Protein AF-A0A2R6NUJ7-F1 (afdb_monomer_lite)

pLDDT: mean 70.86, std 16.91, range [29.62, 91.5]

Structure (mmCIF, N/CA/C/O backbone):
data_AF-A0A2R6NUJ7-F1
#
_entry.id   AF-A0A2R6NUJ7-F1
#
loop_
_atom_site.group_PDB
_atom_site.id
_atom_site.type_symbol
_atom_site.label_atom_id
_atom_site.label_alt_id
_atom_site.label_comp_id
_atom_site.label_asym_id
_atom_site.label_entity_id
_atom_site.label_seq_id
_atom_site.pdbx_PDB_ins_code
_atom_site.Cartn_x
_atom_site.Cartn_y
_atom_site.Cartn_z
_atom_site.occupancy
_atom_site.B_iso_or_equiv
_atom_site.auth_seq_id
_atom_site.auth_comp_id
_atom_site.auth_asym_id
_atom_site.auth_atom_id
_atom_site.pdbx_PDB_model_num
ATOM 1 N N . MET A 1 1 ? 17.885 -20.726 7.650 1.00 52.88 1 MET A N 1
ATOM 2 C CA . MET A 1 1 ? 16.530 -20.148 7.824 1.00 52.88 1 MET A CA 1
ATOM 3 C C . MET A 1 1 ? 15.435 -21.211 7.782 1.00 52.88 1 MET A C 1
ATOM 5 O O . MET A 1 1 ? 14.412 -21.019 8.414 1.00 52.88 1 MET A O 1
ATOM 9 N N . ASP A 1 2 ? 15.675 -22.365 7.156 1.00 47.75 2 ASP A N 1
ATOM 10 C CA . ASP A 1 2 ? 14.683 -23.446 7.023 1.00 47.75 2 ASP A CA 1
ATOM 11 C C . ASP A 1 2 ? 14.179 -24.012 8.359 1.00 47.75 2 ASP A C 1
ATOM 13 O O . ASP A 1 2 ? 12.997 -24.288 8.511 1.00 47.75 2 ASP A O 1
ATOM 17 N N . TRP A 1 3 ? 15.055 -24.130 9.358 1.00 53.78 3 TRP A N 1
ATOM 18 C CA . TRP A 1 3 ? 14.692 -24.510 10.728 1.00 53.78 3 TRP A CA 1
ATOM 19 C C . TRP A 1 3 ? 13.682 -23.555 11.389 1.00 53.78 3 TRP A C 1
ATOM 21 O O . TRP A 1 3 ? 12.678 -24.015 11.922 1.00 53.78 3 TRP A O 1
ATOM 31 N N . SER A 1 4 ? 13.893 -22.239 11.307 1.00 54.91 4 SER A N 1
ATOM 32 C CA . SER A 1 4 ? 12.969 -21.229 11.828 1.00 54.91 4 SER A CA 1
ATOM 33 C C . SER A 1 4 ? 11.698 -21.120 10.981 1.00 54.91 4 SER A C 1
ATOM 35 O O . SER A 1 4 ? 10.615 -21.002 11.541 1.00 54.91 4 SER A O 1
ATOM 37 N N . ALA A 1 5 ? 11.788 -21.242 9.654 1.00 56.00 5 ALA A N 1
ATOM 38 C CA . ALA A 1 5 ? 10.616 -21.280 8.777 1.00 56.00 5 ALA A CA 1
ATOM 39 C C . ALA A 1 5 ? 9.696 -22.477 9.084 1.00 56.00 5 ALA A C 1
ATOM 41 O O . ALA A 1 5 ? 8.484 -22.301 9.192 1.00 56.00 5 ALA A O 1
ATOM 42 N N . LYS A 1 6 ? 10.274 -23.661 9.332 1.00 55.81 6 LYS A N 1
ATOM 43 C CA . LYS A 1 6 ? 9.538 -24.852 9.789 1.00 55.81 6 LYS A CA 1
ATOM 44 C C . LYS A 1 6 ? 8.969 -24.681 11.198 1.00 55.81 6 LYS A C 1
ATOM 46 O O . LYS A 1 6 ? 7.844 -25.100 11.443 1.00 55.81 6 LYS A O 1
ATOM 51 N N . LEU A 1 7 ? 9.702 -24.025 12.103 1.00 53.28 7 LEU A N 1
ATOM 52 C CA . LEU A 1 7 ? 9.227 -23.720 13.459 1.00 53.28 7 LEU A CA 1
ATOM 53 C C . LEU A 1 7 ? 8.002 -22.785 13.453 1.00 53.28 7 LEU A C 1
ATOM 55 O O . LEU A 1 7 ? 7.108 -22.946 14.278 1.00 53.28 7 LEU A O 1
ATOM 59 N N . PHE A 1 8 ? 7.945 -21.833 12.516 1.00 56.59 8 PHE A N 1
ATOM 60 C CA . PHE A 1 8 ? 6.813 -20.913 12.338 1.00 56.59 8 PHE A CA 1
ATOM 61 C C . PHE A 1 8 ? 5.710 -21.449 11.409 1.00 56.59 8 PHE A C 1
ATOM 63 O O . PHE A 1 8 ? 4.719 -20.755 11.194 1.00 56.59 8 PHE A O 1
ATOM 70 N N . GLY A 1 9 ? 5.859 -22.661 10.859 1.00 54.38 9 GLY A N 1
ATOM 71 C CA . GLY A 1 9 ? 4.878 -23.261 9.948 1.00 54.38 9 GLY A CA 1
ATOM 72 C C . GLY A 1 9 ? 4.716 -22.517 8.616 1.00 54.38 9 GLY A C 1
ATOM 73 O O . GLY A 1 9 ? 3.637 -22.546 8.029 1.00 54.38 9 GLY A O 1
ATOM 74 N N . LEU A 1 10 ? 5.754 -21.814 8.152 1.00 56.28 10 LEU A N 1
ATOM 75 C CA . LEU A 1 10 ? 5.733 -21.111 6.867 1.00 56.28 10 LEU A CA 1
ATOM 76 C C . LEU A 1 10 ? 5.788 -22.114 5.702 1.00 56.28 10 LEU A C 1
ATOM 78 O O . LEU A 1 10 ? 6.482 -23.125 5.786 1.00 56.28 10 LEU A O 1
ATOM 82 N N . GLY A 1 11 ? 5.061 -21.824 4.617 1.00 55.12 11 GLY A N 1
ATOM 83 C CA . GLY A 1 11 ? 4.988 -22.692 3.435 1.00 55.12 11 GLY A CA 1
ATOM 84 C C . GLY A 1 11 ? 6.328 -22.849 2.706 1.00 55.12 11 GLY A C 1
ATOM 85 O O . GLY A 1 11 ? 7.203 -21.987 2.800 1.00 55.12 11 GLY A O 1
ATOM 86 N N . ASP A 1 12 ? 6.467 -23.931 1.935 1.00 56.34 12 ASP A N 1
ATOM 87 C CA . ASP A 1 12 ? 7.747 -24.381 1.360 1.00 56.34 12 ASP A CA 1
ATOM 88 C C . ASP A 1 12 ? 8.448 -23.346 0.459 1.00 56.34 12 ASP A C 1
ATOM 90 O O . ASP A 1 12 ? 9.670 -23.357 0.331 1.00 56.34 12 ASP A O 1
ATOM 94 N N . HIS A 1 13 ? 7.708 -22.383 -0.100 1.00 56.47 13 HIS A N 1
ATOM 95 C CA . HIS A 1 13 ? 8.254 -21.274 -0.895 1.00 56.47 13 HIS A CA 1
ATOM 96 C C . HIS A 1 13 ? 9.145 -20.299 -0.101 1.00 56.47 13 HIS A C 1
ATOM 98 O O . HIS A 1 13 ? 9.875 -19.512 -0.699 1.00 56.47 13 HIS A O 1
ATOM 104 N N . PHE A 1 14 ? 9.100 -20.338 1.235 1.00 50.69 14 PHE A N 1
ATOM 105 C CA . PHE A 1 14 ? 9.975 -19.552 2.113 1.00 50.69 14 PHE A CA 1
ATOM 106 C C . PHE A 1 14 ? 11.246 -20.309 2.531 1.00 50.69 14 PHE A C 1
ATOM 108 O O . PHE A 1 14 ? 12.094 -19.745 3.229 1.00 50.69 14 PHE A O 1
ATOM 115 N N . LEU A 1 15 ? 11.382 -21.579 2.136 1.00 53.09 15 LEU A N 1
ATOM 116 C CA . LEU A 1 15 ? 12.565 -22.384 2.416 1.00 53.09 15 LEU A CA 1
ATOM 117 C C . LEU A 1 15 ? 13.661 -22.088 1.393 1.00 53.09 15 LEU A C 1
ATOM 119 O O . LEU A 1 15 ? 13.411 -21.973 0.195 1.00 53.09 15 LEU A O 1
ATOM 123 N N . ASN A 1 16 ? 14.903 -22.034 1.870 1.00 49.69 16 ASN A N 1
ATOM 124 C CA . ASN A 1 16 ? 16.091 -21.827 1.038 1.00 49.69 16 ASN A CA 1
ATOM 125 C C . AS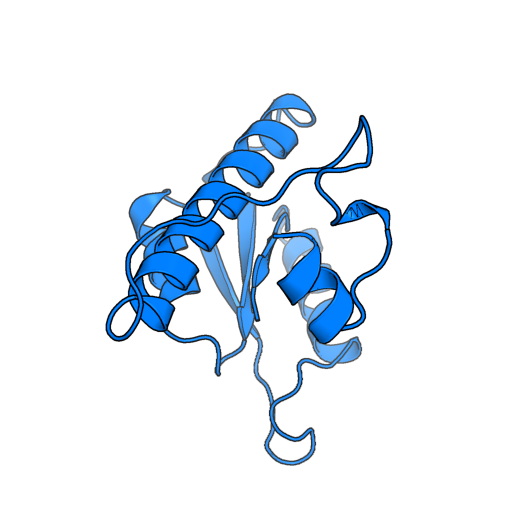N A 1 16 ? 16.404 -23.049 0.149 1.00 49.69 16 ASN A C 1
ATOM 127 O O . ASN A 1 16 ? 17.331 -23.023 -0.651 1.00 49.69 16 ASN A O 1
ATOM 131 N N . THR A 1 17 ? 15.660 -24.141 0.340 1.00 50.16 17 THR A N 1
ATOM 132 C CA . THR A 1 17 ? 15.708 -25.378 -0.447 1.00 50.16 17 THR A CA 1
ATOM 133 C C . THR A 1 17 ? 14.835 -25.329 -1.708 1.00 50.16 17 THR A C 1
ATOM 135 O O . THR A 1 17 ? 14.882 -26.261 -2.504 1.00 50.16 17 THR A O 1
ATOM 138 N N . SER A 1 18 ? 14.060 -24.260 -1.918 1.00 48.78 18 SER A N 1
ATOM 139 C CA . SER A 1 18 ? 13.328 -24.015 -3.166 1.00 48.78 18 SER A CA 1
ATOM 140 C C . SER A 1 18 ? 14.201 -23.202 -4.134 1.00 48.78 18 SER A C 1
ATOM 142 O O . SER A 1 18 ? 14.748 -22.177 -3.740 1.00 48.78 18 SER A O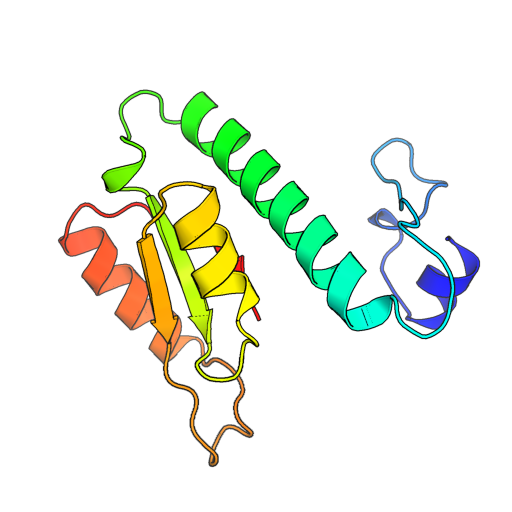 1
ATOM 144 N N . GLU A 1 19 ? 14.280 -23.594 -5.412 1.00 49.59 19 GLU A N 1
ATOM 145 C CA . GLU A 1 19 ? 15.013 -22.854 -6.466 1.00 49.59 19 GLU A CA 1
ATOM 146 C C . GLU A 1 19 ? 14.490 -21.415 -6.696 1.00 49.59 19 GLU A C 1
ATOM 148 O O . GLU A 1 19 ? 15.125 -20.625 -7.391 1.00 49.59 19 GLU A O 1
ATOM 153 N N . VAL A 1 20 ? 13.339 -21.059 -6.107 1.00 49.69 20 VAL A N 1
ATOM 154 C CA . VAL A 1 20 ? 12.596 -19.806 -6.342 1.00 49.69 20 VAL A CA 1
ATOM 155 C C . VAL A 1 20 ? 12.534 -18.900 -5.094 1.00 49.69 20 VAL A C 1
ATOM 157 O O . VAL A 1 20 ? 11.992 -17.799 -5.164 1.00 49.69 20 VAL A O 1
ATOM 160 N N . GLY A 1 21 ? 13.070 -19.332 -3.943 1.00 47.41 21 GLY A N 1
ATOM 161 C CA . GLY A 1 21 ? 12.917 -18.644 -2.650 1.00 47.41 21 GLY A CA 1
ATOM 162 C C . GLY A 1 21 ? 14.200 -18.605 -1.814 1.00 47.41 21 GLY A C 1
ATOM 163 O O . GLY A 1 21 ? 15.126 -19.372 -2.044 1.00 47.41 21 GLY A O 1
ATOM 164 N N . GLY A 1 22 ? 14.271 -17.698 -0.836 1.00 50.06 22 GLY A N 1
ATOM 165 C CA . GLY A 1 22 ? 15.423 -17.575 0.062 1.00 50.06 22 GLY A CA 1
ATOM 166 C C . GLY A 1 22 ? 15.191 -16.569 1.190 1.00 50.06 22 GLY A C 1
ATOM 167 O O . GLY A 1 22 ? 14.435 -15.611 1.041 1.00 50.06 22 GLY A O 1
ATOM 168 N N . GLY A 1 23 ? 15.825 -16.795 2.344 1.00 47.81 23 GLY A N 1
ATOM 169 C CA . GLY A 1 23 ? 15.710 -15.936 3.527 1.00 47.81 23 GLY A CA 1
ATOM 170 C C . GLY A 1 23 ? 17.067 -15.385 3.953 1.00 47.81 23 GLY A C 1
ATOM 171 O O . GLY A 1 23 ? 17.970 -16.156 4.277 1.00 47.81 23 GLY A O 1
ATOM 172 N N . VAL A 1 24 ? 17.209 -14.058 3.995 1.00 44.69 24 VAL A N 1
ATOM 173 C CA . VAL A 1 24 ? 18.428 -13.375 4.454 1.00 44.69 24 VAL A CA 1
ATOM 174 C C . VAL A 1 24 ? 18.255 -12.952 5.912 1.00 44.69 24 VAL A C 1
ATOM 176 O O . VAL A 1 24 ? 17.279 -12.294 6.264 1.00 44.69 24 VAL A O 1
ATOM 179 N N . MET A 1 25 ? 19.208 -13.316 6.772 1.00 46.44 25 MET A N 1
ATOM 180 C CA . MET A 1 25 ? 19.292 -12.768 8.127 1.00 46.44 25 MET A CA 1
ATOM 181 C C . MET A 1 25 ? 20.064 -11.446 8.092 1.00 46.44 25 MET A C 1
ATOM 183 O O . MET A 1 25 ? 21.268 -11.437 7.851 1.00 46.44 25 MET A O 1
ATOM 187 N N . GLN A 1 26 ? 19.381 -10.334 8.357 1.00 40.50 26 GLN A N 1
ATOM 188 C CA . GLN A 1 26 ? 20.015 -9.040 8.619 1.00 40.50 26 GLN A CA 1
ATOM 189 C C . GLN A 1 26 ? 20.186 -8.848 10.142 1.00 40.50 26 GLN A C 1
ATOM 191 O O . GLN A 1 26 ? 19.222 -8.560 10.840 1.00 40.50 26 GLN A O 1
ATOM 196 N N . GLY A 1 27 ? 21.413 -8.984 10.664 1.00 39.22 27 GLY A N 1
ATOM 197 C CA . GLY A 1 27 ? 21.837 -8.437 11.972 1.00 39.22 27 GLY A CA 1
ATOM 198 C C . GLY A 1 27 ? 21.525 -9.234 13.263 1.00 39.22 27 GLY A C 1
ATOM 199 O O . GLY A 1 27 ? 20.595 -10.024 13.331 1.00 39.22 27 GLY A O 1
ATOM 200 N N . PHE A 1 28 ? 22.338 -8.995 14.302 1.00 35.75 28 PHE A N 1
ATOM 201 C CA . PHE A 1 28 ? 22.576 -9.787 15.531 1.00 35.75 28 PHE A CA 1
ATOM 202 C C . PHE A 1 28 ? 21.562 -9.610 16.7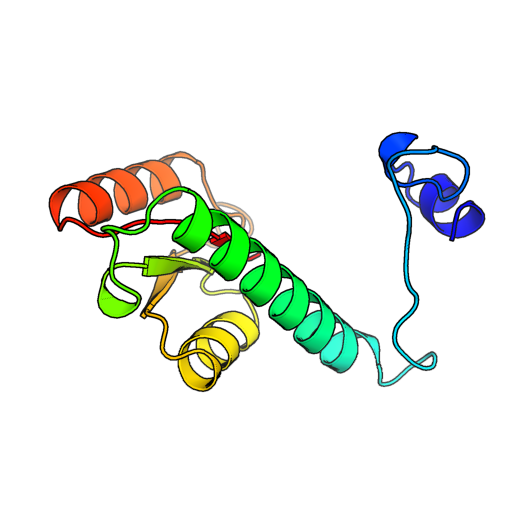02 1.00 35.75 28 PHE A C 1
ATOM 204 O O . PHE A 1 28 ? 20.938 -8.581 16.885 1.00 35.75 28 PHE A O 1
ATOM 211 N N . LEU A 1 29 ? 21.455 -10.597 17.590 1.00 39.56 29 LEU A N 1
ATOM 212 C CA . LEU A 1 29 ? 20.206 -11.158 18.139 1.00 39.56 29 LEU A CA 1
ATOM 213 C C . LEU A 1 29 ? 19.238 -10.368 19.070 1.00 39.56 29 LEU A C 1
ATOM 215 O O . LEU A 1 29 ? 18.123 -10.852 19.190 1.00 39.56 29 LEU A O 1
ATOM 219 N N . ILE A 1 30 ? 19.503 -9.241 19.752 1.00 29.62 30 ILE A N 1
ATOM 220 C CA . ILE A 1 30 ? 18.514 -8.752 20.779 1.00 29.62 30 ILE A CA 1
ATOM 221 C C . ILE A 1 30 ? 18.104 -7.269 20.694 1.00 29.62 30 ILE A C 1
ATOM 223 O O . ILE A 1 30 ? 17.020 -6.909 21.145 1.00 29.62 30 ILE A O 1
ATOM 227 N N . ILE A 1 31 ? 18.868 -6.411 20.015 1.00 31.00 31 ILE A N 1
ATOM 228 C CA . ILE A 1 31 ? 18.492 -4.994 19.776 1.00 31.00 31 ILE A CA 1
ATOM 229 C C . ILE A 1 31 ? 17.980 -4.798 18.331 1.00 31.00 31 ILE A C 1
ATOM 231 O O . ILE A 1 31 ? 17.553 -3.722 17.923 1.00 31.00 31 ILE A O 1
ATOM 235 N N . VAL A 1 32 ? 17.976 -5.875 17.544 1.00 35.09 32 VAL A N 1
ATOM 236 C CA . VAL A 1 32 ? 17.848 -5.835 16.088 1.00 35.09 32 VAL A CA 1
ATOM 237 C C . VAL A 1 32 ? 16.424 -6.054 15.581 1.00 35.09 32 VAL A C 1
ATOM 239 O O . VAL A 1 32 ? 16.113 -5.618 14.481 1.00 35.09 32 VAL A O 1
ATOM 242 N N . SER A 1 33 ? 15.498 -6.602 16.370 1.00 36.78 33 SER A N 1
ATOM 243 C CA . SER A 1 33 ? 14.148 -6.892 15.859 1.00 36.78 33 SER A CA 1
ATOM 244 C C . SER A 1 33 ? 13.371 -5.648 15.406 1.00 36.78 33 SER A C 1
ATOM 246 O O . SER A 1 33 ? 12.565 -5.751 14.489 1.00 36.78 33 SER A O 1
ATOM 248 N N . LYS A 1 34 ? 13.620 -4.461 15.985 1.00 33.19 34 LYS A N 1
ATOM 249 C CA . LYS A 1 34 ? 13.004 -3.207 15.504 1.00 33.19 34 LYS A CA 1
ATOM 250 C C . LYS A 1 34 ? 13.785 -2.557 14.359 1.00 33.19 34 LYS A C 1
ATOM 252 O O . LYS A 1 34 ? 13.174 -2.027 13.436 1.00 33.19 34 LYS A O 1
ATOM 257 N N . THR A 1 35 ? 15.114 -2.607 14.403 1.00 40.81 35 THR A N 1
ATOM 258 C CA . THR A 1 35 ? 15.984 -1.970 13.403 1.00 40.81 35 THR A CA 1
ATOM 259 C C . THR A 1 35 ? 16.015 -2.767 12.097 1.00 40.81 35 THR A C 1
ATOM 261 O O . THR A 1 35 ? 15.788 -2.198 11.036 1.00 40.81 35 THR A O 1
ATOM 264 N N . THR A 1 36 ? 16.156 -4.094 12.165 1.00 53.94 36 THR A N 1
ATOM 265 C CA . THR A 1 36 ? 16.121 -4.984 10.993 1.00 53.94 36 THR A CA 1
ATOM 266 C C . THR A 1 36 ? 14.744 -5.083 10.375 1.00 53.94 36 THR A C 1
ATOM 268 O O . THR A 1 36 ? 14.649 -5.063 9.158 1.00 53.94 36 THR A O 1
ATOM 271 N N . ALA A 1 37 ? 13.662 -5.132 11.159 1.00 56.19 37 ALA A N 1
ATOM 272 C CA . ALA A 1 37 ? 12.326 -5.114 10.563 1.00 56.19 37 ALA A CA 1
ATOM 273 C C . ALA A 1 37 ? 12.105 -3.830 9.746 1.00 56.19 37 ALA A C 1
ATOM 275 O O . ALA A 1 37 ? 11.527 -3.884 8.663 1.00 56.19 37 ALA A O 1
ATOM 276 N N . SER A 1 38 ? 12.623 -2.694 10.229 1.00 60.78 38 SER A N 1
ATOM 277 C CA . SER A 1 38 ? 12.549 -1.428 9.505 1.00 60.78 38 SER A CA 1
ATOM 278 C C . SER A 1 38 ? 13.393 -1.423 8.229 1.00 60.78 38 SER A C 1
ATOM 280 O O . SER A 1 38 ? 12.911 -0.953 7.200 1.00 60.78 38 SER A O 1
ATOM 282 N N . ASP A 1 39 ? 14.626 -1.927 8.275 1.00 63.94 39 ASP A N 1
ATOM 283 C CA . ASP A 1 39 ? 15.516 -1.948 7.109 1.00 63.94 39 ASP A CA 1
ATOM 284 C C . ASP A 1 39 ? 15.060 -2.978 6.068 1.00 63.94 39 ASP A C 1
ATOM 286 O O . ASP A 1 39 ? 15.008 -2.674 4.878 1.00 63.94 39 ASP A O 1
ATOM 290 N N . SER A 1 40 ? 14.641 -4.170 6.498 1.00 66.81 40 SER A N 1
ATOM 291 C CA . SER A 1 40 ? 14.096 -5.192 5.602 1.00 66.81 40 SER A CA 1
ATOM 292 C C . SER A 1 40 ? 12.787 -4.737 4.952 1.00 66.81 40 SER A C 1
ATOM 294 O O . SER A 1 40 ? 12.593 -4.952 3.756 1.00 66.81 40 SER A O 1
ATOM 296 N N . ALA A 1 41 ? 11.903 -4.057 5.691 1.00 69.12 41 ALA A N 1
ATOM 297 C CA . ALA A 1 41 ? 10.692 -3.493 5.105 1.00 69.12 41 ALA A CA 1
ATOM 298 C C . ALA A 1 41 ? 10.996 -2.339 4.139 1.00 69.12 41 ALA A C 1
ATOM 300 O O . ALA A 1 41 ? 10.355 -2.243 3.097 1.00 69.12 41 ALA A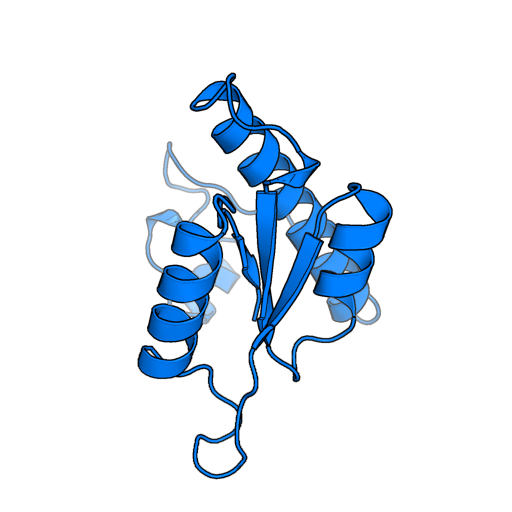 O 1
ATOM 301 N N . LEU A 1 42 ? 12.009 -1.509 4.416 1.00 72.88 42 LEU A N 1
ATOM 302 C CA . LEU A 1 42 ? 12.459 -0.486 3.471 1.00 72.88 42 LEU A CA 1
ATOM 303 C C . LEU A 1 42 ? 12.983 -1.119 2.174 1.00 72.88 42 LEU A C 1
ATOM 305 O O . LEU A 1 42 ? 12.608 -0.680 1.090 1.00 72.88 42 LEU A O 1
ATOM 309 N N . VAL A 1 43 ? 13.791 -2.181 2.268 1.00 77.81 43 VAL A N 1
ATOM 310 C CA . VAL A 1 43 ? 14.272 -2.932 1.096 1.00 77.81 43 VAL A CA 1
ATOM 311 C C . VAL A 1 43 ? 13.101 -3.525 0.309 1.00 77.81 43 VAL A C 1
ATOM 313 O O . VAL A 1 43 ? 13.074 -3.410 -0.916 1.00 77.81 43 VAL A O 1
ATOM 316 N N . ALA A 1 44 ? 12.103 -4.094 0.991 1.00 78.69 44 ALA A N 1
ATOM 317 C CA . ALA A 1 44 ? 10.901 -4.617 0.346 1.00 78.69 44 ALA A CA 1
ATOM 318 C C . ALA A 1 44 ? 10.105 -3.517 -0.376 1.00 78.69 44 ALA A C 1
ATOM 320 O O . ALA A 1 44 ? 9.692 -3.712 -1.518 1.00 78.69 44 ALA A O 1
ATOM 321 N N . ILE A 1 45 ? 9.944 -2.342 0.242 1.00 78.31 45 ILE A N 1
ATOM 322 C CA . ILE A 1 45 ? 9.274 -1.187 -0.373 1.00 78.31 45 ILE A CA 1
ATOM 323 C C . ILE A 1 45 ? 10.058 -0.693 -1.593 1.00 78.31 45 ILE A C 1
ATOM 325 O O . ILE A 1 45 ? 9.459 -0.398 -2.624 1.00 78.31 45 ILE A O 1
ATOM 329 N N . VAL A 1 46 ? 11.390 -0.637 -1.519 1.00 82.38 46 VAL A N 1
ATOM 330 C CA . VAL A 1 46 ? 12.242 -0.247 -2.653 1.00 82.38 46 VAL A CA 1
ATOM 331 C C . VAL A 1 46 ? 12.127 -1.251 -3.798 1.00 82.38 46 VAL A C 1
ATOM 333 O O . VAL A 1 46 ? 11.987 -0.841 -4.950 1.00 82.38 46 VAL A O 1
ATOM 336 N N . ALA A 1 47 ? 12.143 -2.551 -3.502 1.00 81.81 47 ALA A N 1
ATOM 337 C CA . ALA A 1 47 ? 11.955 -3.593 -4.506 1.00 81.81 47 ALA A CA 1
ATOM 338 C C . ALA A 1 47 ? 10.566 -3.497 -5.156 1.00 81.81 47 ALA A C 1
ATOM 340 O O . ALA A 1 47 ? 10.461 -3.487 -6.384 1.00 81.81 47 ALA A O 1
ATOM 341 N N . ALA A 1 48 ? 9.511 -3.341 -4.348 1.00 82.50 48 ALA A N 1
ATOM 342 C CA . ALA A 1 48 ? 8.145 -3.153 -4.827 1.00 82.50 48 ALA A CA 1
ATOM 343 C C . ALA A 1 48 ? 8.017 -1.897 -5.698 1.00 82.50 48 ALA A C 1
ATOM 345 O O . ALA A 1 48 ? 7.424 -1.959 -6.773 1.00 82.50 48 ALA A O 1
ATOM 346 N N . ARG A 1 49 ? 8.637 -0.782 -5.289 1.00 83.12 49 ARG A N 1
ATOM 347 C CA . ARG A 1 49 ? 8.674 0.466 -6.059 1.00 83.12 49 ARG A CA 1
ATOM 348 C C . ARG A 1 49 ? 9.337 0.258 -7.417 1.00 83.12 49 ARG A C 1
ATOM 350 O O . ARG A 1 49 ? 8.738 0.587 -8.432 1.00 83.12 49 ARG A O 1
ATOM 357 N N . SER A 1 50 ? 10.539 -0.317 -7.450 1.00 83.69 50 SER A N 1
ATOM 358 C CA . SER A 1 50 ? 11.269 -0.559 -8.702 1.00 83.69 50 SER A CA 1
ATOM 359 C C . SER A 1 50 ? 10.490 -1.468 -9.656 1.00 83.69 50 SER A C 1
ATOM 361 O O . SER A 1 50 ? 10.415 -1.187 -10.851 1.00 83.69 50 SER A O 1
ATOM 363 N N . LEU A 1 51 ? 9.851 -2.520 -9.133 1.00 84.06 51 LEU A N 1
ATOM 364 C CA . LEU A 1 51 ? 8.993 -3.407 -9.922 1.00 84.06 51 LEU A CA 1
ATOM 365 C C . LEU A 1 51 ? 7.750 -2.683 -10.453 1.00 84.06 51 LEU A C 1
ATOM 367 O O . LEU A 1 51 ? 7.392 -2.854 -11.619 1.00 84.06 51 LEU A O 1
ATOM 371 N N . TYR A 1 52 ? 7.096 -1.875 -9.618 1.00 84.12 52 TYR A N 1
ATOM 372 C CA . TYR A 1 52 ? 5.888 -1.152 -10.001 1.00 84.12 52 TYR A CA 1
ATOM 373 C C . TYR A 1 52 ? 6.181 -0.074 -11.046 1.00 84.12 52 TYR A C 1
ATOM 375 O O . TYR A 1 52 ? 5.489 -0.024 -12.060 1.00 84.12 52 TYR A O 1
ATOM 383 N N . SER A 1 53 ? 7.235 0.727 -10.856 1.00 84.19 53 SER A N 1
ATOM 384 C CA . SER A 1 53 ? 7.670 1.739 -11.825 1.00 84.19 53 SER A CA 1
ATOM 385 C C . SER A 1 53 ? 8.125 1.113 -13.144 1.00 84.19 53 SER A C 1
ATOM 387 O O . SER A 1 53 ? 7.824 1.646 -14.206 1.00 84.19 53 SER A O 1
ATOM 389 N N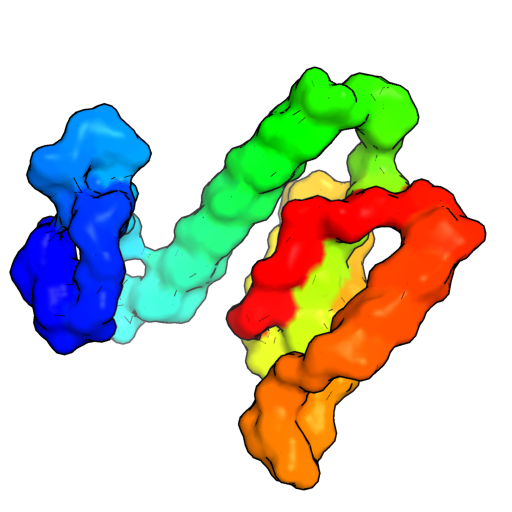 . SER A 1 54 ? 8.791 -0.048 -13.109 1.00 84.56 54 SER A N 1
ATOM 390 C CA . SER A 1 54 ? 9.173 -0.757 -14.337 1.00 84.56 54 SER A CA 1
ATOM 391 C C . SER A 1 54 ? 7.965 -1.271 -15.125 1.00 84.56 54 SER A C 1
ATOM 393 O O . SER A 1 54 ? 8.033 -1.331 -16.350 1.00 84.56 54 SER A O 1
ATOM 395 N N . LYS A 1 55 ? 6.881 -1.669 -14.448 1.00 84.56 55 LYS A N 1
ATOM 396 C CA . LYS A 1 55 ? 5.637 -2.110 -15.100 1.00 84.56 55 LYS A CA 1
ATOM 397 C C . LYS A 1 55 ? 4.743 -0.947 -15.526 1.00 84.56 55 LYS A C 1
ATOM 399 O O . LYS A 1 55 ? 3.987 -1.091 -16.479 1.00 84.56 55 LYS A O 1
ATOM 404 N N . ASN A 1 56 ? 4.834 0.186 -14.834 1.00 84.12 56 ASN A N 1
ATOM 405 C CA . ASN A 1 56 ? 3.990 1.359 -15.039 1.00 84.12 56 ASN A CA 1
ATOM 406 C C . ASN A 1 56 ? 4.857 2.619 -15.216 1.00 84.12 56 ASN A C 1
ATOM 408 O O . ASN A 1 56 ? 4.865 3.486 -14.342 1.00 84.12 56 ASN A O 1
ATOM 412 N N . PRO A 1 57 ? 5.588 2.751 -16.339 1.00 81.00 57 PRO A N 1
ATOM 413 C CA . PRO A 1 57 ? 6.512 3.867 -16.561 1.00 81.00 57 PRO A CA 1
ATOM 414 C C . PRO A 1 57 ? 5.821 5.238 -16.652 1.00 81.00 57 PRO A C 1
ATOM 416 O O . PRO A 1 57 ? 6.483 6.264 -16.538 1.00 81.00 57 PRO A O 1
ATOM 419 N N . SER A 1 58 ? 4.500 5.270 -16.855 1.00 84.25 58 SER A N 1
ATOM 420 C CA . SER A 1 58 ? 3.688 6.491 -16.864 1.00 84.25 58 SER A CA 1
ATOM 421 C C . SER A 1 58 ? 3.280 6.977 -15.470 1.00 84.25 58 SER A C 1
ATOM 423 O O . SER A 1 58 ? 2.797 8.100 -15.351 1.00 84.25 58 SER A O 1
ATOM 425 N N . VAL A 1 59 ? 3.430 6.149 -14.430 1.00 83.75 59 VAL A N 1
ATOM 426 C CA . VAL A 1 59 ? 3.047 6.505 -13.059 1.00 83.75 59 VAL A CA 1
ATOM 427 C C . VAL A 1 59 ? 4.194 7.252 -12.404 1.00 83.75 59 VAL A C 1
ATOM 429 O O . VAL A 1 59 ? 5.318 6.751 -12.316 1.00 83.75 59 VAL A O 1
ATOM 432 N N . LYS A 1 60 ? 3.911 8.460 -11.924 1.00 85.25 60 LYS A N 1
ATOM 433 C CA . LYS A 1 60 ? 4.897 9.254 -11.204 1.00 85.25 60 LYS A CA 1
ATOM 434 C C . LYS A 1 60 ? 5.017 8.781 -9.763 1.00 85.25 60 LYS A C 1
ATOM 436 O O . LYS A 1 60 ? 4.068 8.282 -9.167 1.00 85.25 60 LYS A O 1
ATOM 441 N N . LEU A 1 61 ? 6.183 9.024 -9.173 1.00 82.19 61 LEU A N 1
ATOM 442 C CA . LEU A 1 61 ? 6.456 8.679 -7.777 1.00 82.19 61 LEU A CA 1
ATOM 443 C C . LEU A 1 61 ? 5.503 9.395 -6.800 1.00 82.19 61 LEU A C 1
ATOM 445 O O . LEU A 1 61 ? 5.121 8.816 -5.793 1.00 82.19 61 LEU A O 1
ATOM 449 N N . GLU A 1 62 ? 5.083 10.619 -7.134 1.00 84.31 62 GLU A N 1
ATOM 450 C CA . GLU A 1 62 ? 4.125 11.433 -6.363 1.00 84.31 62 GLU A CA 1
ATOM 451 C C . GLU A 1 62 ? 2.702 10.854 -6.332 1.00 84.31 62 GLU A C 1
ATOM 453 O O . GLU A 1 62 ? 1.917 11.161 -5.432 1.00 84.31 62 GLU A O 1
ATOM 458 N N . ASP A 1 63 ? 2.374 9.995 -7.295 1.00 87.38 63 ASP A N 1
ATOM 459 C CA . ASP A 1 63 ? 1.080 9.327 -7.363 1.00 87.38 63 ASP A CA 1
ATOM 460 C C . ASP A 1 63 ? 1.107 7.977 -6.636 1.00 87.38 63 ASP A C 1
ATOM 462 O O . ASP A 1 63 ? 0.056 7.404 -6.362 1.00 87.38 63 ASP A O 1
ATOM 466 N N . MET A 1 64 ? 2.290 7.466 -6.281 1.00 87.12 64 MET A N 1
ATOM 467 C CA . MET A 1 64 ? 2.449 6.194 -5.582 1.00 87.12 64 MET A CA 1
ATOM 468 C C . MET A 1 64 ? 2.193 6.350 -4.082 1.00 87.12 64 MET A C 1
ATOM 470 O O . MET A 1 64 ? 2.814 7.178 -3.413 1.00 87.12 64 MET A O 1
ATOM 474 N N . ILE A 1 65 ? 1.325 5.494 -3.541 1.00 88.56 65 ILE A N 1
ATOM 475 C CA . ILE A 1 65 ? 0.912 5.549 -2.136 1.00 88.56 65 ILE A CA 1
ATOM 476 C C . ILE A 1 65 ? 1.205 4.239 -1.397 1.00 88.56 65 ILE A C 1
ATOM 478 O O . ILE A 1 65 ? 0.981 3.135 -1.906 1.00 88.56 65 ILE A O 1
ATOM 482 N N . ILE A 1 66 ? 1.737 4.379 -0.183 1.00 86.88 66 ILE A N 1
ATOM 483 C CA . ILE A 1 66 ? 1.951 3.302 0.784 1.00 86.88 66 ILE A CA 1
ATOM 484 C C . ILE A 1 66 ? 0.809 3.348 1.798 1.00 86.88 66 ILE A C 1
ATOM 486 O O . ILE A 1 66 ? 0.551 4.395 2.392 1.00 86.88 66 ILE A O 1
ATOM 490 N N . TYR A 1 67 ? 0.166 2.211 2.053 1.00 86.75 67 TYR A N 1
ATOM 491 C CA . TYR A 1 67 ? -0.771 2.085 3.165 1.00 86.75 67 TYR A CA 1
ATOM 492 C C . TYR A 1 67 ? -0.102 1.503 4.392 1.00 86.75 67 TYR A C 1
ATOM 494 O O . TYR A 1 67 ? 0.615 0.510 4.305 1.00 86.75 67 TYR A O 1
ATOM 502 N N . THR A 1 68 ? -0.397 2.078 5.548 1.00 84.19 68 THR A N 1
ATOM 503 C CA . THR A 1 68 ? -0.052 1.517 6.857 1.00 84.19 68 THR A CA 1
ATOM 504 C C . THR A 1 68 ? -1.256 1.546 7.777 1.00 84.19 68 THR A C 1
ATOM 506 O O . THR A 1 68 ? -2.257 2.167 7.449 1.00 84.19 68 THR A O 1
ATOM 509 N N . THR A 1 69 ? -1.196 0.896 8.934 1.00 81.62 69 THR A N 1
ATOM 510 C CA . THR A 1 69 ? -2.234 1.048 9.966 1.00 81.62 69 THR A CA 1
ATOM 511 C C . THR A 1 69 ? -1.829 2.114 10.982 1.00 81.62 69 THR A C 1
ATOM 513 O O . THR A 1 69 ? -0.647 2.439 11.102 1.00 81.62 69 THR A O 1
ATOM 516 N N . THR A 1 70 ? -2.775 2.637 11.764 1.00 77.31 70 THR A N 1
ATOM 517 C CA . THR A 1 70 ? -2.458 3.546 12.883 1.00 77.31 70 THR A CA 1
ATOM 518 C C . THR A 1 70 ? -1.599 2.899 13.974 1.00 77.31 70 THR A C 1
ATOM 520 O O . THR A 1 70 ? -0.951 3.621 14.727 1.00 77.31 70 THR A O 1
ATOM 523 N N . GLN A 1 71 ? -1.538 1.564 14.039 1.00 72.12 71 GLN A N 1
ATOM 524 C CA . GLN A 1 71 ? -0.660 0.831 14.959 1.00 72.12 71 GLN A CA 1
ATOM 525 C C . GLN A 1 71 ? 0.695 0.452 14.362 1.00 72.12 71 GLN A C 1
ATOM 527 O O . GLN A 1 71 ? 1.575 -0.029 15.083 1.00 72.12 71 GLN A O 1
ATOM 532 N N . THR A 1 72 ? 0.894 0.667 13.061 1.00 66.50 72 THR A N 1
ATOM 533 C CA . THR A 1 72 ? 2.182 0.421 12.423 1.00 66.50 72 THR A CA 1
ATOM 534 C C . THR A 1 72 ? 3.180 1.434 12.982 1.00 66.50 72 THR A C 1
ATOM 536 O O . THR A 1 72 ? 3.089 2.634 12.717 1.00 66.50 72 THR A O 1
ATOM 539 N N . HIS A 1 73 ? 4.134 0.955 13.789 1.00 63.75 73 HIS A N 1
ATOM 540 C CA . HIS A 1 73 ? 5.240 1.773 14.300 1.00 63.75 73 HIS A CA 1
ATOM 541 C C . HIS A 1 73 ? 5.915 2.501 13.127 1.00 63.75 73 HIS A C 1
ATOM 543 O O . HIS A 1 73 ? 5.907 1.966 12.025 1.00 63.75 73 HIS A O 1
ATOM 549 N N . SER A 1 74 ? 6.504 3.681 13.370 1.00 62.66 74 SER A N 1
ATOM 550 C CA . SER A 1 74 ? 6.906 4.755 12.425 1.00 62.66 74 SER A CA 1
ATOM 551 C C . SER A 1 74 ? 7.636 4.410 11.107 1.00 62.66 74 SER A C 1
ATOM 553 O O . SER A 1 74 ? 7.992 5.313 10.356 1.00 62.66 74 SER A O 1
ATOM 555 N N . LEU A 1 75 ? 7.852 3.138 10.795 1.00 67.44 75 LEU A N 1
ATOM 556 C CA . LEU A 1 75 ? 8.305 2.580 9.532 1.00 67.44 75 LEU A CA 1
ATOM 557 C C . LEU A 1 75 ? 7.593 3.162 8.307 1.00 67.44 75 LEU A C 1
ATOM 559 O O . LEU A 1 75 ? 8.282 3.581 7.386 1.00 67.44 75 LEU A O 1
ATOM 563 N N . GLY A 1 76 ? 6.256 3.205 8.286 1.00 66.88 76 GLY A N 1
ATOM 564 C CA . GLY A 1 76 ? 5.503 3.728 7.137 1.00 66.88 76 GLY A CA 1
ATOM 565 C C . GLY A 1 76 ? 5.861 5.176 6.829 1.00 66.88 76 GLY A C 1
ATOM 566 O O . GLY A 1 76 ? 6.302 5.505 5.730 1.00 66.88 76 GLY A O 1
ATOM 567 N N . ALA A 1 77 ? 5.783 6.020 7.859 1.00 73.06 77 ALA A N 1
ATOM 568 C CA . ALA A 1 77 ? 6.152 7.427 7.772 1.00 73.06 77 ALA A CA 1
ATOM 569 C C . ALA A 1 77 ? 7.637 7.615 7.420 1.00 73.06 77 ALA A C 1
ATOM 571 O O . ALA A 1 77 ? 7.974 8.454 6.590 1.00 73.06 77 ALA A O 1
ATOM 572 N N . LYS A 1 78 ? 8.537 6.811 8.002 1.00 73.88 78 LYS A N 1
ATOM 573 C CA . LYS A 1 78 ? 9.976 6.867 7.713 1.00 73.88 78 LYS A CA 1
ATOM 574 C C . LYS A 1 78 ? 10.280 6.446 6.274 1.00 73.88 78 LYS A C 1
ATOM 576 O O . LYS A 1 78 ? 11.087 7.098 5.624 1.00 73.88 78 LYS A O 1
ATOM 581 N N . ALA A 1 79 ? 9.639 5.396 5.768 1.00 70.06 79 ALA A N 1
ATOM 582 C CA . ALA A 1 79 ? 9.796 4.947 4.389 1.00 70.06 79 ALA A CA 1
ATOM 583 C C . ALA A 1 79 ? 9.238 5.978 3.401 1.00 70.06 79 ALA A C 1
ATOM 585 O O . ALA A 1 79 ? 9.911 6.282 2.421 1.00 70.06 79 ALA A O 1
ATOM 586 N N . GLY A 1 80 ? 8.078 6.576 3.697 1.00 76.69 80 GLY A N 1
ATOM 587 C CA . GLY A 1 80 ? 7.532 7.695 2.928 1.00 76.69 80 GLY A CA 1
ATOM 588 C C . GLY A 1 80 ? 8.504 8.876 2.858 1.00 76.69 80 GLY A C 1
ATOM 589 O O . GLY A 1 80 ? 8.846 9.333 1.771 1.00 76.69 80 GLY A O 1
ATOM 590 N N . LEU A 1 81 ? 9.051 9.297 4.003 1.00 79.19 81 LEU A N 1
ATOM 591 C CA . LEU A 1 81 ? 10.028 10.389 4.078 1.00 79.19 81 LEU A CA 1
ATOM 592 C C . LEU A 1 81 ? 11.337 10.082 3.335 1.00 79.19 81 LEU A C 1
ATOM 594 O O . LEU A 1 81 ? 11.831 10.924 2.594 1.00 79.19 81 LEU A O 1
ATOM 598 N N . VAL A 1 82 ? 11.908 8.890 3.526 1.00 78.12 82 VAL A N 1
ATOM 599 C CA . VAL A 1 82 ? 13.201 8.511 2.927 1.00 78.12 82 VAL A CA 1
ATOM 600 C C . VAL A 1 82 ? 13.086 8.296 1.417 1.00 78.12 82 VAL A C 1
ATOM 602 O O . VAL A 1 82 ? 14.024 8.595 0.682 1.00 78.12 82 VAL A O 1
ATOM 605 N N . LEU A 1 83 ? 11.956 7.765 0.946 1.00 75.88 83 LEU A N 1
ATOM 606 C CA . LEU A 1 83 ? 11.760 7.408 -0.460 1.00 75.88 83 LEU A CA 1
ATOM 607 C C . LEU A 1 83 ? 10.995 8.464 -1.265 1.00 75.88 83 LEU A C 1
ATOM 609 O O . LEU A 1 83 ? 10.864 8.284 -2.475 1.00 75.88 83 LEU A O 1
ATOM 613 N N . GLY A 1 84 ? 10.519 9.535 -0.621 1.00 81.31 84 GLY A N 1
ATOM 614 C CA . GLY A 1 84 ? 9.718 10.587 -1.252 1.00 81.31 84 GLY A CA 1
ATOM 615 C C . GLY A 1 84 ? 8.331 10.106 -1.681 1.00 81.31 84 GLY A C 1
ATOM 616 O O . GLY A 1 84 ? 7.856 10.491 -2.743 1.00 81.31 84 GLY A O 1
ATOM 617 N N . LEU A 1 85 ? 7.720 9.220 -0.893 1.00 83.81 85 LEU A N 1
ATOM 618 C CA . LEU A 1 85 ? 6.443 8.574 -1.192 1.00 83.81 85 LEU A CA 1
ATOM 619 C C . LEU A 1 85 ? 5.358 9.016 -0.213 1.00 83.81 85 LEU A C 1
ATOM 621 O O . LEU A 1 85 ? 5.623 9.247 0.970 1.00 83.81 85 LEU A O 1
ATOM 625 N N . GLU A 1 86 ? 4.120 9.074 -0.695 1.00 85.38 86 GLU A N 1
ATOM 626 C CA . GLU A 1 86 ? 2.968 9.350 0.155 1.00 85.38 86 GLU A CA 1
ATOM 627 C C . GLU A 1 86 ? 2.642 8.123 1.019 1.00 85.38 86 GLU A C 1
ATOM 629 O O . GLU A 1 86 ? 2.622 6.989 0.536 1.00 85.38 86 GLU A O 1
ATOM 634 N N . CYS A 1 87 ? 2.393 8.341 2.311 1.00 84.44 87 CYS A N 1
ATOM 635 C CA . CYS A 1 87 ? 2.022 7.288 3.253 1.00 84.44 87 CYS A CA 1
ATOM 636 C C . CYS A 1 87 ? 0.680 7.631 3.898 1.00 84.44 87 CYS A C 1
ATOM 638 O O . CYS A 1 87 ? 0.565 8.653 4.577 1.00 84.44 87 CYS A O 1
ATOM 640 N N . ARG A 1 88 ? -0.317 6.761 3.729 1.00 86.31 88 ARG A N 1
ATOM 641 C CA . ARG A 1 88 ? -1.645 6.906 4.331 1.00 86.31 88 ARG A CA 1
ATOM 642 C C . ARG A 1 88 ? -1.846 5.865 5.424 1.00 86.31 88 ARG A C 1
ATOM 644 O O . ARG A 1 88 ? -1.800 4.662 5.173 1.00 86.31 88 ARG A O 1
ATOM 651 N N . SER A 1 89 ? -2.105 6.347 6.635 1.00 85.50 89 SER A N 1
ATOM 652 C CA . SER A 1 89 ? -2.461 5.502 7.774 1.00 85.50 89 SER A CA 1
ATOM 653 C C . SER A 1 89 ? -3.959 5.212 7.776 1.00 85.50 89 SER A C 1
ATOM 655 O O . SER A 1 89 ? -4.779 6.126 7.808 1.00 85.50 89 SER A O 1
ATOM 657 N N . LEU A 1 90 ? -4.304 3.932 7.750 1.00 85.81 90 LEU A N 1
ATOM 658 C CA . LEU A 1 90 ? -5.651 3.402 7.868 1.00 85.81 90 LEU A CA 1
ATOM 659 C C . LEU A 1 90 ? -5.984 3.207 9.343 1.00 85.81 90 LEU A C 1
ATOM 661 O O . LEU A 1 90 ? -5.206 2.618 10.102 1.00 85.81 90 LEU A O 1
ATOM 665 N N . GLU A 1 91 ? -7.143 3.709 9.747 1.00 83.12 91 GLU A N 1
ATOM 666 C CA . GLU A 1 91 ? -7.608 3.577 11.119 1.00 83.12 91 GLU A CA 1
ATOM 667 C C . GLU A 1 91 ? -7.980 2.130 11.432 1.00 83.12 91 GLU A C 1
ATOM 669 O O . GLU A 1 91 ? -8.641 1.442 10.652 1.00 83.12 91 GLU A O 1
ATOM 674 N N . VAL A 1 92 ? -7.545 1.678 12.605 1.00 83.38 92 VAL A N 1
ATOM 675 C CA . VAL A 1 92 ? -7.931 0.391 13.175 1.00 83.38 92 VAL A CA 1
ATOM 676 C C . VAL A 1 92 ? -8.533 0.619 14.556 1.00 83.38 92 VAL A C 1
ATOM 678 O O . VAL A 1 92 ? -8.010 1.401 15.352 1.00 83.38 92 VAL A O 1
ATOM 681 N N . THR A 1 93 ? -9.647 -0.051 14.839 1.00 80.56 93 THR A N 1
ATOM 682 C CA . THR A 1 93 ? -10.427 0.141 16.067 1.00 80.56 93 THR A CA 1
ATOM 683 C C . THR A 1 93 ? -10.101 -0.929 17.110 1.00 80.56 93 THR A C 1
ATOM 685 O O . THR A 1 93 ? -9.586 -2.009 16.805 1.00 80.56 93 THR A O 1
ATOM 688 N N . THR A 1 94 ? -10.408 -0.640 18.374 1.00 77.50 94 THR A N 1
ATOM 689 C CA . THR A 1 94 ? -10.286 -1.593 19.491 1.00 77.50 94 THR A CA 1
ATOM 690 C C . THR A 1 94 ? -11.236 -2.783 19.348 1.00 77.50 94 THR A C 1
ATOM 692 O O . THR A 1 94 ? -10.866 -3.899 19.712 1.00 77.50 94 THR A O 1
ATOM 695 N N . GLU A 1 95 ? -12.428 -2.561 18.789 1.00 78.50 95 GLU A N 1
ATOM 696 C CA . GLU A 1 95 ? -13.451 -3.582 18.507 1.00 78.50 95 GLU A CA 1
ATOM 697 C C . GLU A 1 95 ? -12.901 -4.691 17.602 1.00 78.50 95 GLU A C 1
ATOM 699 O O . GLU A 1 95 ? -13.151 -5.878 17.815 1.00 78.50 95 GLU A O 1
ATOM 704 N N . ASP A 1 96 ? -12.027 -4.307 16.674 1.00 76.62 96 ASP A N 1
ATOM 705 C CA . ASP A 1 96 ? -11.361 -5.204 15.742 1.00 76.62 96 ASP A CA 1
ATOM 706 C C . ASP A 1 96 ? -10.002 -5.704 16.227 1.00 76.62 96 ASP A C 1
ATOM 708 O O . ASP A 1 96 ? -9.219 -6.257 15.452 1.00 76.62 96 ASP A O 1
ATOM 712 N N . ARG A 1 97 ? -9.704 -5.532 17.522 1.00 78.06 97 ARG A N 1
ATOM 713 C CA . ARG A 1 97 ? -8.399 -5.850 18.127 1.00 78.06 97 ARG A CA 1
ATOM 714 C C . ARG A 1 97 ? -7.243 -5.164 17.396 1.00 78.06 97 ARG A C 1
ATOM 716 O O . ARG A 1 97 ? -6.157 -5.731 17.279 1.00 78.06 97 ARG A O 1
ATOM 723 N N . PHE A 1 98 ? -7.494 -3.963 16.881 1.00 73.50 98 PHE A N 1
ATOM 724 C CA . PHE A 1 98 ? -6.574 -3.198 16.048 1.00 73.50 98 PHE A CA 1
ATOM 725 C C . PHE A 1 98 ? -6.114 -3.918 14.769 1.00 73.50 98 PHE A C 1
ATOM 727 O O . PHE A 1 98 ? -5.041 -3.631 14.235 1.00 73.50 98 PHE A O 1
ATOM 734 N N . ALA A 1 99 ? -6.900 -4.872 14.270 1.00 72.62 99 ALA A N 1
ATOM 735 C CA . ALA A 1 99 ? -6.651 -5.493 12.982 1.00 72.62 99 ALA A CA 1
ATOM 736 C C . ALA A 1 99 ? -7.194 -4.611 11.853 1.00 72.62 99 ALA A C 1
ATOM 738 O O . ALA A 1 99 ? -8.288 -4.059 11.949 1.00 72.62 99 ALA A O 1
ATOM 739 N N . LEU A 1 100 ? -6.450 -4.527 10.749 1.00 80.00 100 LEU A N 1
ATOM 740 C CA . LEU A 1 100 ? -6.956 -3.900 9.534 1.00 80.00 100 LEU A CA 1
ATOM 741 C C . LEU A 1 100 ? -8.114 -4.726 8.964 1.00 80.00 100 LEU A C 1
ATOM 743 O O . LEU A 1 100 ? -7.968 -5.929 8.728 1.00 80.00 100 LEU A O 1
ATOM 747 N N . ARG A 1 101 ? -9.252 -4.072 8.724 1.00 85.19 101 ARG A N 1
ATOM 748 C CA . ARG A 1 101 ? -10.416 -4.678 8.072 1.00 85.19 101 ARG A CA 1
ATOM 749 C C . ARG A 1 101 ? -10.389 -4.466 6.568 1.00 85.19 101 ARG A C 1
ATOM 751 O O . ARG A 1 101 ? -9.968 -3.418 6.081 1.00 85.19 101 ARG A O 1
ATOM 758 N N . GLY A 1 102 ? -10.867 -5.481 5.846 1.00 83.38 102 GLY A N 1
ATOM 759 C CA . GLY A 1 102 ? -10.972 -5.447 4.389 1.00 83.38 102 GLY A CA 1
ATOM 760 C C . GLY A 1 102 ? -11.838 -4.287 3.907 1.00 83.38 102 GLY A C 1
ATOM 761 O O . GLY A 1 102 ? -11.445 -3.603 2.978 1.00 83.38 102 GLY A O 1
ATOM 762 N N . GLU A 1 103 ? -12.942 -3.995 4.598 1.00 85.12 103 GLU A N 1
ATOM 763 C CA . GLU A 1 103 ? -13.829 -2.869 4.272 1.00 85.12 103 GLU A CA 1
ATOM 764 C C . GLU A 1 103 ? -13.107 -1.516 4.353 1.00 85.12 103 GLU A C 1
ATOM 766 O O . GLU A 1 103 ? -13.192 -0.713 3.424 1.00 85.12 103 GLU A O 1
ATOM 771 N N . THR A 1 104 ? -12.327 -1.286 5.416 1.00 85.25 104 THR A N 1
ATOM 772 C CA . THR A 1 104 ? -11.506 -0.075 5.574 1.00 85.25 104 THR A CA 1
ATOM 773 C C . THR A 1 104 ? -10.485 0.059 4.446 1.00 85.25 104 THR A C 1
ATOM 775 O O . THR A 1 104 ? -10.303 1.147 3.900 1.00 85.25 104 THR A O 1
ATOM 778 N N . LEU A 1 105 ? -9.830 -1.047 4.078 1.00 86.19 105 LEU A N 1
ATOM 779 C CA . LEU A 1 105 ? -8.858 -1.068 2.988 1.00 86.19 105 LEU A CA 1
ATOM 780 C C . LEU A 1 105 ? -9.523 -0.825 1.627 1.00 86.19 105 LEU A C 1
ATOM 782 O O . LEU A 1 105 ? -9.025 -0.010 0.857 1.00 86.19 105 LEU A O 1
ATOM 786 N N . SER A 1 106 ? -10.645 -1.485 1.337 1.00 86.94 106 SER A N 1
ATOM 787 C CA . SER A 1 106 ? -11.398 -1.316 0.090 1.00 86.94 106 SER A CA 1
ATOM 788 C C . SER A 1 106 ? -11.871 0.119 -0.090 1.00 86.94 106 SER A C 1
ATOM 790 O O . SER A 1 106 ? -11.659 0.701 -1.149 1.00 86.94 106 SER A O 1
ATOM 792 N N . LYS A 1 107 ? -12.416 0.731 0.965 1.00 89.56 107 LYS A N 1
ATOM 793 C CA . LYS A 1 107 ? -12.832 2.133 0.922 1.00 89.56 107 LYS A CA 1
ATOM 794 C C . LYS A 1 107 ? -11.652 3.071 0.653 1.00 89.56 107 LYS A C 1
ATOM 796 O O . LYS A 1 107 ? -11.751 3.965 -0.182 1.00 89.56 107 LYS A O 1
ATOM 801 N N . ALA A 1 108 ? -10.522 2.856 1.329 1.00 88.75 108 ALA A N 1
ATOM 802 C CA . ALA A 1 108 ? -9.325 3.660 1.100 1.00 88.75 108 ALA A CA 1
ATOM 803 C C . ALA A 1 108 ? -8.789 3.505 -0.332 1.00 88.75 108 ALA A C 1
ATOM 805 O O . ALA A 1 108 ? -8.432 4.506 -0.951 1.00 88.75 108 ALA A O 1
ATOM 806 N N . LEU A 1 109 ? -8.794 2.278 -0.864 1.00 88.12 109 LEU A N 1
ATOM 807 C CA . LEU A 1 109 ? -8.419 1.978 -2.244 1.00 88.12 109 LEU A CA 1
ATOM 808 C C . LEU A 1 109 ? -9.313 2.710 -3.245 1.00 88.12 109 LEU A C 1
ATOM 810 O O . LEU A 1 109 ? -8.795 3.351 -4.151 1.00 88.12 109 LEU A O 1
ATOM 814 N N . GLU A 1 110 ? -10.634 2.642 -3.087 1.00 90.56 110 GLU A N 1
ATOM 815 C CA . GLU A 1 110 ? -11.585 3.311 -3.983 1.00 90.56 110 GLU A CA 1
ATOM 816 C C . GLU A 1 110 ? -11.387 4.831 -3.995 1.00 90.56 110 GLU A C 1
ATOM 818 O O . GLU A 1 110 ? -11.333 5.441 -5.063 1.00 90.56 110 GLU A O 1
ATOM 823 N N . GLU A 1 111 ? -11.210 5.444 -2.823 1.00 91.50 111 GLU A N 1
ATOM 824 C CA . GLU A 1 111 ? -10.958 6.882 -2.699 1.00 91.50 111 GLU A CA 1
ATOM 825 C C . GLU A 1 111 ? -9.638 7.307 -3.356 1.00 91.50 111 GLU A C 1
ATOM 827 O O . GLU A 1 111 ? -9.575 8.338 -4.024 1.00 91.50 111 GLU A O 1
ATOM 832 N N . ASP A 1 112 ? -8.570 6.532 -3.164 1.00 90.69 112 ASP A N 1
ATOM 833 C CA . ASP A 1 112 ? -7.254 6.844 -3.719 1.00 90.69 112 ASP A CA 1
ATOM 834 C C . ASP A 1 112 ? -7.190 6.601 -5.226 1.00 90.69 112 ASP A C 1
ATOM 836 O O . ASP A 1 112 ? -6.680 7.450 -5.958 1.00 90.69 112 ASP A O 1
ATOM 840 N N . LEU A 1 113 ? -7.791 5.516 -5.714 1.00 88.19 113 LEU A N 1
ATOM 841 C CA . LEU A 1 113 ? -7.931 5.268 -7.148 1.00 88.19 113 LEU A CA 1
ATOM 842 C C . LEU A 1 113 ? -8.758 6.372 -7.821 1.00 88.19 113 LEU A C 1
ATOM 844 O O . LEU A 1 113 ? -8.385 6.842 -8.895 1.00 88.19 113 LEU A O 1
ATOM 848 N N . ALA A 1 114 ? -9.823 6.857 -7.174 1.00 90.56 114 ALA A N 1
ATOM 849 C CA . ALA A 1 114 ? -10.608 7.990 -7.670 1.00 90.56 114 ALA A CA 1
ATOM 850 C C . ALA A 1 114 ? -9.806 9.305 -7.719 1.00 90.56 114 ALA A C 1
ATOM 852 O O . ALA A 1 114 ? -10.084 10.167 -8.552 1.00 90.56 114 ALA A O 1
ATOM 853 N N . ARG A 1 115 ? -8.785 9.455 -6.865 1.00 88.69 115 ARG A N 1
ATOM 854 C CA . ARG A 1 115 ? -7.835 10.580 -6.886 1.00 88.69 115 ARG A CA 1
ATOM 855 C C . ARG A 1 115 ? -6.680 10.398 -7.877 1.00 88.69 115 ARG A C 1
ATOM 857 O O . ARG A 1 115 ? -5.815 11.266 -7.942 1.00 88.69 115 ARG A O 1
ATOM 864 N N . GLY A 1 116 ? -6.649 9.298 -8.631 1.00 87.88 116 GLY A N 1
ATOM 865 C CA . GLY A 1 116 ? -5.548 8.970 -9.540 1.00 87.88 116 GLY A CA 1
ATOM 866 C C . GLY A 1 116 ? -4.279 8.501 -8.824 1.00 87.88 116 GLY A C 1
ATOM 867 O O . GLY A 1 116 ? -3.205 8.505 -9.418 1.00 87.88 116 GLY A O 1
ATOM 868 N N . LYS A 1 117 ? -4.384 8.110 -7.549 1.00 89.50 117 LYS A N 1
ATOM 869 C CA . LYS A 1 117 ? -3.273 7.536 -6.789 1.00 89.50 117 LYS A CA 1
ATOM 870 C C . LYS A 1 117 ? -3.121 6.053 -7.111 1.00 89.50 117 LYS A C 1
ATOM 872 O O . LYS A 1 117 ? -4.072 5.360 -7.466 1.00 89.50 117 LYS A O 1
ATOM 877 N N . HIS A 1 118 ? -1.898 5.568 -6.949 1.00 89.19 118 HIS A N 1
ATOM 878 C CA . HIS A 1 118 ? -1.450 4.226 -7.285 1.00 89.19 118 HIS A CA 1
ATOM 879 C C . HIS A 1 118 ? -0.955 3.505 -6.025 1.00 89.19 118 HIS A C 1
ATOM 881 O O . HIS A 1 118 ? 0.218 3.616 -5.651 1.00 89.19 118 HIS A O 1
ATOM 887 N N . PRO A 1 119 ? -1.837 2.758 -5.343 1.00 87.50 119 PRO A N 1
ATOM 888 C CA . PRO A 1 119 ? -1.455 1.951 -4.197 1.00 87.50 119 PRO A CA 1
ATOM 889 C C . PRO A 1 119 ? -0.580 0.783 -4.638 1.00 87.50 119 PRO A C 1
ATOM 891 O O . PRO A 1 119 ? -0.953 0.028 -5.537 1.00 87.50 119 PRO A O 1
ATOM 894 N N . PHE A 1 120 ? 0.579 0.617 -4.000 1.00 82.75 120 PHE A N 1
ATOM 895 C CA . PHE A 1 120 ? 1.540 -0.424 -4.394 1.00 82.75 120 PHE A CA 1
ATOM 896 C C . PHE A 1 120 ? 2.117 -1.231 -3.218 1.00 82.75 120 PHE A C 1
ATOM 898 O O . PHE A 1 120 ? 2.660 -2.312 -3.445 1.00 82.75 120 PHE A O 1
ATOM 905 N N . VAL A 1 121 ? 1.980 -0.757 -1.971 1.00 84.12 121 VAL A N 1
ATOM 906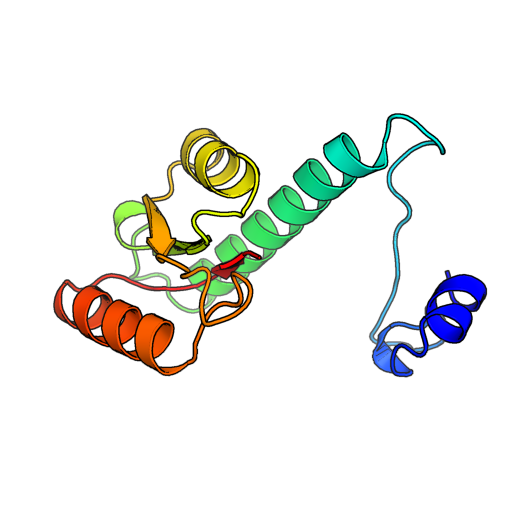 C CA . VAL A 1 121 ? 2.412 -1.475 -0.756 1.00 84.12 121 VAL A CA 1
ATOM 907 C C . VAL A 1 121 ? 1.400 -1.302 0.378 1.00 84.12 121 VAL A C 1
ATOM 909 O O . VAL A 1 121 ? 0.876 -0.210 0.589 1.00 84.12 121 VAL A O 1
ATOM 912 N N . LEU A 1 122 ? 1.197 -2.375 1.151 1.00 80.94 122 LEU A N 1
ATOM 913 C CA . LEU A 1 122 ? 0.488 -2.384 2.431 1.00 80.94 122 LEU A CA 1
ATOM 914 C C . LEU A 1 122 ? 1.426 -2.873 3.550 1.00 80.94 122 LEU A C 1
ATOM 916 O O . LEU A 1 122 ? 1.923 -3.997 3.496 1.00 80.94 122 LEU A O 1
ATOM 920 N N . GLY A 1 123 ? 1.661 -2.033 4.558 1.00 68.81 123 GLY A N 1
ATOM 921 C CA . GLY A 1 123 ? 2.418 -2.338 5.773 1.00 68.81 123 GLY A CA 1
ATOM 922 C C . GLY A 1 123 ? 1.501 -2.580 6.975 1.00 68.81 123 GLY A C 1
ATOM 923 O O . GLY A 1 123 ? 0.501 -1.883 7.151 1.00 68.81 123 GLY A O 1
ATOM 924 N N . LYS A 1 124 ? 1.850 -3.568 7.803 1.00 56.72 124 LYS A N 1
ATOM 925 C CA . LYS A 1 124 ? 1.179 -3.889 9.070 1.00 56.72 124 LYS A CA 1
ATOM 926 C C . LYS A 1 124 ? 2.025 -3.417 10.243 1.00 56.72 124 LYS A C 1
ATOM 928 O O . LYS A 1 124 ? 3.245 -3.677 10.224 1.00 56.72 124 LYS A O 1
#

Sequence (124 aa):
MDWSAKLFGLGDHFLNTSEVGGGVMQGFLIIVSKTTASDSALVAIVAARSLYSSKNPSVKLEDMIIYTTTQTHSLGAKAGLVLGLECRSLEVTTEDRFALRGETLSKALEEDLARGKHPFVLGK

Organism: NCBI:txid98765

InterPro domains:
  IPR002129 Pyridoxal phosphate-dependent decarboxylase, major domain [PF00282] (1-121)
  IPR010977 Aromatic-L-amino-acid decarboxylase [PTHR11999] (1-122)
  IPR015421 Pyridoxal phosphate-dependent transferase, major domain [G3DSA:3.40.640.10] (1-123)
  IPR015424 Pyridoxal phosphate-dependent transferase [SSF53383] (1-122)

Foldseek 3Di:
DQVVCVVVVHDPQQDPPDPNHYDDDDDDDDPCPVVVVLVVVLVVVVVLVVVVCVVPVVDDQALEEEEEAPPQPCSQVVSCVVVVHHYDHFYADVVNVRDDDPVSVVVVVVVSVVVVHDYRYYYD

Secondary structure (DSSP, 8-state):
-HHHHHHTT--GGGSTTSTT------S-TTTHHHHHHHHHHHHHHHHHHHHHHHH-TTS-GGGEEEEEETTS-THHHHHHHHHT-EEEEEP--TTTTTPPPHHHHHHHHHHHHHTT-EEEEE--

Radius of gyration: 16.45 Å; chains: 1; bounding box: 36×37×38 Å